Protein AF-A0A7I8DAK8-F1 (afdb_monomer)

Organism: NCBI:txid2743772

Radius of gyration: 16.03 Å; Cα contacts (8 Å, |Δi|>4): 123; chains: 1; bounding box: 44×37×34 Å

Mean predicted aligned error: 4.46 Å

InterPro domains:
  IPR011664 Abortive infection system protein AbiD/AbiF-like [PF07751] (1-140)

Secondary structure (DSSP, 8-state):
-HHHHHHHHHHHHHHHHHHHHHHHHHHHHHHHHHH-TTGGG-GGGBS-HHHHHHHHHHHHHHHHH---HHHHHHHHHHTT---HHHHHHHS-HHHHHHHHHTB-HHHHHHHHHHHHSS-HHHHHHHHHHHHHHHHHHHHTT-

Sequence (142 aa):
MYEFDHRFRYLIMEMTEQVEIAFRTHIAYHIAHSYGALGHLESVHFENPVYHEAFLVELNKEVRRSHEIFIKHHFEKYEGKIPIWVAVEVLSFGALSKLFSNLKNEDKNDIAKNNYRVPAIYLESWLKCLSYVRNICAHLKN

Structure (mmCIF, N/CA/C/O backbone):
data_AF-A0A7I8DAK8-F1
#
_entry.id   AF-A0A7I8DAK8-F1
#
loop_
_atom_site.group_PDB
_atom_site.id
_atom_site.type_symbol
_atom_site.label_atom_id
_atom_site.label_alt_id
_atom_site.label_comp_id
_atom_site.label_asym_id
_atom_site.label_entity_id
_atom_site.label_seq_id
_atom_site.pdbx_PDB_ins_code
_atom_site.Cartn_x
_atom_site.Cartn_y
_atom_site.Cartn_z
_atom_site.occupancy
_atom_site.B_iso_or_equiv
_atom_site.auth_seq_id
_atom_site.auth_comp_id
_atom_site.auth_asym_id
_atom_site.auth_atom_id
_atom_site.pdbx_PDB_model_num
ATOM 1 N N . MET A 1 1 ? 25.799 21.601 -12.131 1.00 63.50 1 MET A N 1
ATOM 2 C CA . MET A 1 1 ? 25.532 20.248 -11.590 1.00 63.50 1 MET A CA 1
ATOM 3 C C . MET A 1 1 ? 24.377 20.262 -10.586 1.00 63.50 1 MET A C 1
ATOM 5 O O . MET A 1 1 ? 23.442 19.503 -10.779 1.00 63.50 1 MET A O 1
ATOM 9 N N . TYR A 1 2 ? 24.373 21.183 -9.611 1.00 72.75 2 TYR A N 1
ATOM 10 C CA . TYR A 1 2 ? 23.294 21.356 -8.617 1.00 72.75 2 TYR A CA 1
ATOM 11 C C . TYR A 1 2 ? 21.894 21.621 -9.218 1.00 72.75 2 TYR A C 1
ATOM 13 O O . TYR A 1 2 ? 20.933 20.950 -8.865 1.00 72.75 2 TYR A O 1
ATOM 21 N N . GLU A 1 3 ? 21.787 22.527 -10.195 1.00 74.12 3 GLU A N 1
ATOM 22 C CA . GLU A 1 3 ? 20.506 22.864 -10.850 1.00 74.12 3 GLU A CA 1
ATOM 23 C C . GLU A 1 3 ? 19.879 21.678 -11.607 1.00 74.12 3 GLU A C 1
ATOM 25 O O . GLU A 1 3 ? 18.666 21.479 -11.610 1.00 74.12 3 GLU A O 1
ATOM 30 N N . PHE A 1 4 ? 20.722 20.856 -12.238 1.00 79.31 4 PHE A N 1
ATOM 31 C CA . PHE A 1 4 ? 20.284 19.648 -12.936 1.00 79.31 4 PHE A CA 1
ATOM 32 C C . PHE A 1 4 ? 19.726 18.619 -11.951 1.00 79.31 4 PHE A C 1
ATOM 34 O O . PHE A 1 4 ? 18.646 18.083 -12.178 1.00 79.31 4 PHE A O 1
ATOM 41 N N . ASP A 1 5 ? 20.432 18.392 -10.841 1.00 81.75 5 ASP A N 1
ATOM 42 C CA . ASP A 1 5 ? 20.002 17.472 -9.790 1.00 81.75 5 ASP A CA 1
ATOM 43 C C . ASP A 1 5 ? 18.679 17.917 -9.141 1.00 81.75 5 ASP A C 1
ATOM 45 O O . ASP A 1 5 ? 17.773 17.106 -8.949 1.00 81.75 5 ASP A O 1
ATOM 49 N N . HIS A 1 6 ? 18.509 19.218 -8.888 1.00 82.06 6 HIS A N 1
ATOM 50 C CA . HIS A 1 6 ? 17.259 19.763 -8.359 1.00 82.06 6 HIS A CA 1
ATOM 51 C C . HIS A 1 6 ? 16.080 19.561 -9.326 1.00 82.06 6 HIS A C 1
ATOM 53 O O . HIS A 1 6 ? 15.020 19.070 -8.928 1.00 82.06 6 HIS A O 1
ATOM 59 N N . ARG A 1 7 ? 16.265 19.877 -10.617 1.00 83.62 7 ARG A N 1
ATOM 60 C CA . ARG A 1 7 ? 15.237 19.660 -11.650 1.00 83.62 7 ARG A CA 1
ATOM 61 C C . ARG A 1 7 ? 14.906 18.180 -11.830 1.00 83.62 7 ARG A C 1
ATOM 63 O O . ARG A 1 7 ? 13.736 17.835 -11.963 1.00 83.62 7 ARG A O 1
ATOM 70 N N . PHE A 1 8 ? 15.911 17.309 -11.801 1.00 83.19 8 PHE A N 1
ATOM 71 C CA . PHE A 1 8 ? 15.713 15.867 -11.900 1.00 83.19 8 PHE A CA 1
ATOM 72 C C . PHE A 1 8 ? 14.901 15.329 -10.716 1.00 83.19 8 PHE A C 1
ATOM 74 O O . PHE A 1 8 ? 13.918 14.620 -10.918 1.00 83.19 8 PHE A O 1
ATOM 81 N N . ARG A 1 9 ? 15.233 15.736 -9.483 1.00 83.81 9 ARG A N 1
ATOM 82 C CA . ARG A 1 9 ? 14.462 15.368 -8.285 1.00 83.81 9 ARG A CA 1
ATOM 83 C C . ARG A 1 9 ? 13.018 15.848 -8.347 1.00 83.81 9 ARG A C 1
ATOM 85 O O . ARG A 1 9 ? 12.127 15.098 -7.963 1.00 83.81 9 ARG A O 1
ATOM 92 N N . TYR A 1 10 ? 12.781 17.067 -8.829 1.00 86.25 10 TYR A N 1
ATOM 93 C CA . TYR A 1 10 ? 11.425 17.589 -8.990 1.00 86.25 10 TYR A CA 1
ATOM 94 C C . TYR A 1 10 ? 10.595 16.722 -9.949 1.00 86.25 10 TYR A C 1
ATOM 96 O O . TYR A 1 10 ? 9.514 16.278 -9.574 1.00 86.25 10 TYR A O 1
ATOM 104 N N . LEU A 1 11 ? 11.147 16.391 -11.122 1.00 86.69 11 LEU A N 1
ATOM 105 C CA . LEU A 1 11 ? 10.486 15.525 -12.105 1.00 86.69 11 LEU A CA 1
ATOM 106 C C . LEU A 1 11 ? 10.185 14.130 -11.545 1.00 86.69 11 LEU A C 1
ATOM 108 O O . LEU A 1 11 ? 9.108 13.586 -11.773 1.00 86.69 11 LEU A O 1
ATOM 112 N N . ILE A 1 12 ? 11.121 13.545 -10.794 1.00 86.62 12 ILE A N 1
ATOM 113 C CA . ILE A 1 12 ? 10.911 12.244 -10.153 1.00 86.62 12 ILE A CA 1
ATOM 114 C C . ILE A 1 12 ? 9.784 12.319 -9.120 1.00 86.62 12 ILE A C 1
ATOM 116 O O . ILE A 1 12 ? 8.918 11.449 -9.116 1.00 86.62 12 ILE A O 1
ATOM 120 N N . MET A 1 13 ? 9.761 13.355 -8.275 1.00 86.38 13 MET A N 1
ATOM 121 C CA . MET A 1 13 ? 8.695 13.540 -7.287 1.00 86.38 13 MET A CA 1
ATOM 122 C C . MET A 1 13 ? 7.325 13.668 -7.965 1.00 86.38 13 MET A C 1
ATOM 124 O O . MET A 1 13 ? 6.411 12.934 -7.594 1.00 86.38 13 MET A O 1
ATOM 128 N N . GLU A 1 14 ? 7.218 14.509 -8.995 1.00 87.25 14 GLU A N 1
ATOM 129 C CA . GLU A 1 14 ? 5.984 14.727 -9.762 1.00 87.25 14 GLU A CA 1
ATOM 130 C C . GLU A 1 14 ? 5.488 13.435 -10.433 1.00 87.25 14 GLU A C 1
ATOM 132 O O . GLU A 1 14 ? 4.326 13.050 -10.297 1.00 87.25 14 GLU A O 1
ATOM 137 N N . MET A 1 15 ? 6.381 12.693 -11.093 1.00 87.31 15 MET A N 1
ATOM 138 C CA . MET A 1 15 ? 6.027 11.412 -11.710 1.00 87.31 15 MET A CA 1
ATOM 139 C C . MET A 1 15 ? 5.595 10.376 -10.666 1.00 87.31 15 MET A C 1
ATOM 141 O O . MET A 1 15 ? 4.631 9.641 -10.881 1.00 87.31 15 MET A O 1
ATOM 145 N N . THR A 1 16 ? 6.277 10.309 -9.516 1.00 88.00 16 THR A N 1
ATOM 146 C CA . THR A 1 16 ? 5.908 9.359 -8.452 1.00 88.00 16 THR A CA 1
ATOM 147 C C . THR A 1 16 ? 4.574 9.688 -7.789 1.00 88.00 16 THR A C 1
ATOM 149 O O . THR A 1 16 ? 3.926 8.776 -7.281 1.00 88.00 16 THR A O 1
ATOM 152 N N . GLU A 1 17 ? 4.142 10.948 -7.805 1.00 90.19 17 GLU A N 1
ATOM 153 C CA . GLU A 1 17 ? 2.856 11.378 -7.252 1.00 90.19 17 GLU A CA 1
ATOM 154 C C . GLU A 1 17 ? 1.679 10.840 -8.073 1.00 90.19 17 GLU A C 1
ATOM 156 O O . GLU A 1 17 ? 0.752 10.252 -7.518 1.00 90.19 17 GLU A O 1
ATOM 161 N N . GLN A 1 18 ? 1.749 10.933 -9.405 1.00 90.69 18 GLN A N 1
ATOM 162 C CA . GLN A 1 18 ? 0.718 10.360 -10.282 1.00 90.69 18 GLN A CA 1
ATOM 163 C C . GLN A 1 18 ? 0.598 8.847 -10.093 1.00 90.69 18 GLN A C 1
ATOM 165 O O . GLN A 1 18 ? -0.498 8.285 -10.028 1.00 90.69 18 GLN A O 1
ATOM 170 N N . VAL A 1 19 ? 1.751 8.188 -9.969 1.00 91.44 19 VAL A N 1
ATOM 171 C CA . VAL A 1 19 ? 1.825 6.754 -9.717 1.00 91.44 19 VAL A CA 1
ATOM 172 C C . VAL A 1 19 ? 1.196 6.409 -8.360 1.00 91.44 19 VAL A C 1
ATOM 174 O O . VAL A 1 19 ? 0.377 5.495 -8.281 1.00 91.44 19 VAL A O 1
ATOM 177 N N . GLU A 1 20 ? 1.516 7.159 -7.304 1.00 93.94 20 GLU A N 1
ATOM 178 C CA . GLU A 1 20 ? 0.931 7.005 -5.967 1.00 93.94 20 GLU A CA 1
ATOM 179 C C . GLU A 1 20 ? -0.596 7.103 -5.973 1.00 93.94 20 GLU A C 1
ATOM 181 O O .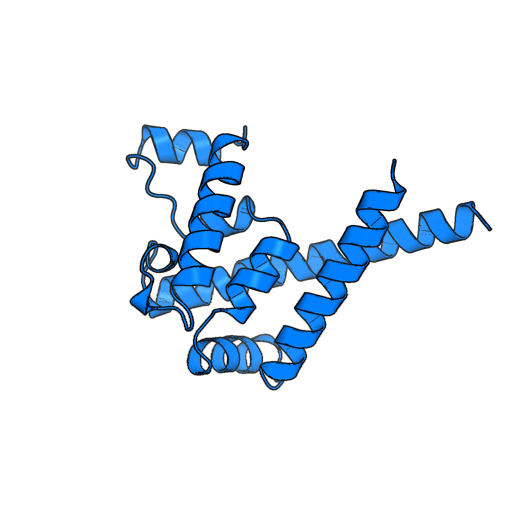 GLU A 1 20 ? -1.253 6.212 -5.435 1.00 93.94 20 GLU A O 1
ATOM 186 N N . ILE A 1 21 ? -1.161 8.130 -6.614 1.00 95.19 21 ILE A N 1
ATOM 187 C CA . ILE A 1 21 ? -2.617 8.330 -6.699 1.00 95.19 21 ILE A CA 1
ATOM 188 C C . ILE A 1 21 ? -3.300 7.121 -7.353 1.00 95.19 21 ILE A C 1
ATOM 190 O O . ILE A 1 21 ? -4.298 6.601 -6.837 1.00 95.19 21 ILE A O 1
ATOM 194 N N . ALA A 1 22 ? -2.741 6.625 -8.461 1.00 95.62 22 ALA A N 1
ATOM 195 C CA . ALA A 1 22 ? -3.271 5.446 -9.139 1.00 95.62 22 ALA A CA 1
ATOM 196 C C . ALA A 1 22 ? -3.224 4.207 -8.230 1.00 95.62 22 ALA A C 1
ATOM 198 O O . ALA A 1 22 ? -4.215 3.489 -8.096 1.00 95.62 22 ALA A O 1
ATOM 199 N N . PHE A 1 23 ? -2.099 3.969 -7.551 1.00 95.38 23 PHE A N 1
ATOM 200 C CA . PHE A 1 23 ? -1.957 2.815 -6.664 1.00 95.38 23 PHE A CA 1
ATOM 201 C C . PHE A 1 23 ? -2.866 2.870 -5.439 1.00 95.38 23 PHE A C 1
ATOM 203 O O . PHE A 1 23 ? -3.442 1.839 -5.088 1.00 95.38 23 PHE A O 1
ATOM 210 N N . ARG A 1 24 ? -3.036 4.044 -4.815 1.00 97.50 24 ARG A N 1
ATOM 211 C CA . ARG A 1 24 ? -4.003 4.233 -3.722 1.00 97.50 24 ARG A CA 1
ATOM 212 C C . ARG A 1 24 ? -5.390 3.799 -4.170 1.00 97.50 24 ARG A C 1
ATOM 214 O O . ARG A 1 24 ? -6.018 2.979 -3.505 1.00 97.50 24 ARG A O 1
ATOM 221 N N . THR A 1 25 ? -5.805 4.279 -5.342 1.00 97.94 25 THR A N 1
ATOM 222 C CA . THR A 1 25 ? -7.105 3.961 -5.935 1.00 97.94 25 THR A CA 1
ATOM 223 C C . THR A 1 25 ? -7.262 2.461 -6.167 1.00 97.94 25 THR A C 1
ATOM 225 O O . THR A 1 25 ? -8.219 1.867 -5.679 1.00 97.94 25 THR A O 1
ATOM 228 N N . HIS A 1 26 ? -6.318 1.819 -6.860 1.00 98.06 26 HIS A N 1
ATOM 229 C CA . HIS A 1 26 ? -6.442 0.400 -7.208 1.00 98.06 26 HIS A CA 1
ATOM 230 C C . HIS A 1 26 ? -6.402 -0.522 -5.981 1.00 98.06 26 HIS A C 1
ATOM 232 O O . HIS A 1 26 ? -7.189 -1.464 -5.902 1.00 98.06 26 HIS A O 1
ATOM 238 N N . ILE A 1 27 ? -5.527 -0.245 -5.007 1.00 97.94 27 ILE A N 1
ATOM 239 C CA . ILE A 1 27 ? -5.430 -1.039 -3.772 1.00 97.94 27 ILE A CA 1
ATOM 240 C C . ILE A 1 27 ? -6.690 -0.858 -2.924 1.00 97.94 27 ILE A C 1
ATOM 242 O O . ILE A 1 27 ? -7.272 -1.847 -2.476 1.00 97.94 27 ILE A O 1
ATOM 246 N N . ALA A 1 28 ? -7.142 0.384 -2.726 1.00 98.38 28 ALA A N 1
ATOM 247 C CA . ALA A 1 28 ? -8.348 0.648 -1.950 1.00 98.38 28 ALA A CA 1
ATOM 248 C C . ALA A 1 28 ? -9.589 0.044 -2.604 1.00 98.38 28 ALA A C 1
ATOM 250 O O . ALA A 1 28 ? -10.405 -0.557 -1.909 1.00 98.38 28 ALA A O 1
ATOM 251 N N . TYR A 1 29 ? -9.706 0.155 -3.930 1.00 98.44 29 TYR A N 1
ATOM 252 C CA . TYR A 1 29 ? -10.786 -0.462 -4.688 1.00 98.44 29 TYR A CA 1
ATOM 253 C C . TYR A 1 29 ? -10.797 -1.979 -4.489 1.00 98.44 29 TYR A C 1
ATOM 255 O O . TYR A 1 29 ? -11.829 -2.526 -4.105 1.00 98.44 29 TYR A O 1
ATOM 263 N N . HIS A 1 30 ? -9.654 -2.648 -4.680 1.00 98.62 30 HIS A N 1
ATOM 264 C CA . HIS A 1 30 ? -9.554 -4.104 -4.545 1.00 98.62 30 HIS A CA 1
ATOM 265 C C . HIS A 1 30 ? -9.931 -4.585 -3.144 1.00 98.62 30 HIS A C 1
ATOM 267 O O . HIS A 1 30 ? -10.779 -5.464 -3.004 1.00 98.62 30 HIS A O 1
ATOM 273 N N . ILE A 1 31 ? -9.354 -3.977 -2.103 1.00 98.44 31 ILE A N 1
ATOM 274 C CA . ILE A 1 31 ? -9.645 -4.345 -0.711 1.00 98.44 31 ILE A CA 1
ATOM 275 C C . ILE A 1 31 ? -11.116 -4.080 -0.378 1.00 98.44 31 ILE A C 1
ATOM 277 O O . ILE A 1 31 ? -11.767 -4.941 0.205 1.00 98.44 31 ILE A O 1
ATOM 281 N N . ALA A 1 32 ? -11.660 -2.919 -0.761 1.00 98.31 32 ALA A N 1
ATOM 282 C CA . ALA A 1 32 ? -13.044 -2.569 -0.450 1.00 98.31 32 ALA A CA 1
ATOM 283 C C . ALA A 1 32 ? -14.049 -3.540 -1.085 1.00 98.31 32 ALA A C 1
ATOM 285 O O . ALA A 1 32 ? -15.048 -3.873 -0.452 1.00 98.31 32 ALA A O 1
ATOM 286 N N . HIS A 1 33 ? -13.787 -3.999 -2.312 1.00 98.19 33 HIS A N 1
ATOM 287 C CA . HIS A 1 33 ? -14.682 -4.914 -3.025 1.00 98.19 33 HIS A CA 1
ATOM 288 C C . HIS A 1 33 ? -14.507 -6.372 -2.596 1.00 98.19 33 HIS A C 1
ATOM 290 O O . HIS A 1 33 ? -15.492 -7.104 -2.560 1.00 98.19 33 HIS A O 1
ATOM 296 N N . SER A 1 34 ? -13.288 -6.788 -2.249 1.00 98.19 34 SER A N 1
ATOM 297 C CA . SER A 1 34 ? -13.004 -8.177 -1.864 1.00 98.19 34 SER A CA 1
ATOM 298 C C . SER A 1 34 ? -13.323 -8.449 -0.395 1.00 98.19 34 SER A C 1
ATOM 300 O O . SER A 1 34 ? -13.827 -9.515 -0.053 1.00 98.19 34 SER A O 1
ATOM 302 N N . TYR A 1 35 ? -13.047 -7.474 0.475 1.00 98.31 35 TYR A N 1
ATOM 303 C CA . TYR A 1 35 ? -13.030 -7.643 1.932 1.00 98.31 35 TYR A CA 1
ATOM 304 C C . TYR A 1 35 ? -13.896 -6.616 2.677 1.00 98.31 35 TYR A C 1
ATOM 306 O O . TYR A 1 35 ? -13.943 -6.603 3.904 1.00 98.31 35 TYR A O 1
ATOM 314 N N . GLY A 1 36 ? -14.591 -5.735 1.954 1.00 98.06 36 GLY A N 1
ATOM 315 C CA . GLY A 1 36 ? -15.389 -4.665 2.539 1.00 98.06 36 GLY A CA 1
ATOM 316 C C . GLY A 1 36 ? -14.561 -3.453 2.978 1.00 98.06 36 GLY A C 1
ATOM 317 O O . GLY A 1 36 ? -13.329 -3.446 2.984 1.00 98.06 36 GLY A O 1
ATOM 318 N N . ALA A 1 37 ? -15.258 -2.388 3.377 1.00 96.50 37 ALA A N 1
ATOM 319 C CA . ALA A 1 37 ? -14.654 -1.088 3.683 1.00 96.50 37 ALA A CA 1
ATOM 320 C C . ALA A 1 37 ? -13.554 -1.145 4.761 1.00 96.50 37 ALA A C 1
ATOM 322 O O . ALA A 1 37 ? -12.572 -0.404 4.691 1.00 96.50 37 ALA A O 1
ATOM 323 N N . LEU A 1 38 ? -13.712 -2.033 5.746 1.00 96.62 38 LEU A N 1
ATOM 324 C CA . LEU A 1 38 ? -12.794 -2.211 6.872 1.00 96.62 38 LEU A CA 1
ATOM 325 C C . LEU A 1 38 ? -11.920 -3.466 6.746 1.00 96.62 38 LEU A C 1
ATOM 327 O O . LEU A 1 38 ? -11.161 -3.749 7.664 1.00 96.62 38 LEU A O 1
ATOM 331 N N . GLY A 1 39 ? -11.956 -4.176 5.614 1.00 97.44 39 GLY A N 1
ATOM 332 C CA . GLY A 1 39 ? -11.264 -5.460 5.458 1.00 97.44 39 GLY A CA 1
ATOM 333 C C . GLY A 1 39 ? -9.745 -5.392 5.647 1.00 97.44 39 GLY A C 1
ATOM 334 O O . GLY A 1 39 ? -9.120 -6.376 6.034 1.00 97.44 39 GLY A O 1
ATOM 335 N N . HIS A 1 40 ? -9.141 -4.211 5.465 1.00 97.56 40 HIS A N 1
ATOM 336 C CA . HIS A 1 40 ? -7.727 -3.969 5.770 1.00 97.56 40 HIS A CA 1
ATOM 337 C C . HIS A 1 40 ? -7.377 -4.059 7.263 1.00 97.56 40 HIS A C 1
ATOM 339 O O . HIS A 1 40 ? -6.196 -4.106 7.595 1.00 97.56 40 HIS A O 1
ATOM 345 N N . LEU A 1 41 ? -8.361 -4.070 8.164 1.00 96.88 41 LEU A N 1
ATOM 346 C CA . LEU A 1 41 ? -8.156 -4.232 9.605 1.00 96.88 41 LEU A CA 1
ATOM 347 C C . LEU A 1 41 ? -8.052 -5.705 10.024 1.00 96.88 41 LEU A C 1
ATOM 349 O O . LEU A 1 41 ? -7.656 -5.991 11.151 1.00 96.88 41 LEU A O 1
ATOM 353 N N . GLU A 1 42 ? -8.372 -6.639 9.130 1.00 97.81 42 GLU A N 1
ATOM 354 C CA . GLU A 1 42 ? -8.455 -8.066 9.433 1.00 97.81 42 GLU A CA 1
ATOM 355 C C . GLU A 1 42 ? -7.247 -8.816 8.860 1.00 97.81 42 GLU A C 1
ATOM 357 O O . GLU A 1 42 ? -7.063 -8.905 7.645 1.00 97.81 42 GLU A O 1
ATOM 362 N N . SER A 1 43 ? -6.420 -9.392 9.736 1.00 98.12 43 SER A N 1
ATOM 363 C CA . SER A 1 43 ? -5.155 -10.036 9.346 1.00 98.12 43 SER A CA 1
ATOM 364 C C . SER A 1 43 ? -5.332 -11.255 8.435 1.00 98.12 43 SER A C 1
ATOM 366 O O . SER A 1 43 ? -4.434 -11.575 7.662 1.00 98.12 43 SER A O 1
ATOM 368 N N . VAL A 1 44 ? -6.502 -11.903 8.469 1.00 98.25 44 VAL A N 1
ATOM 369 C CA . VAL A 1 44 ? -6.852 -13.069 7.636 1.00 98.25 44 VAL A CA 1
ATOM 370 C C . VAL A 1 44 ? -6.855 -12.767 6.129 1.00 98.25 44 VAL A C 1
ATOM 372 O O . VAL A 1 44 ? -6.757 -13.682 5.304 1.00 98.25 44 VAL A O 1
ATOM 375 N N . HIS A 1 45 ? -6.949 -11.491 5.746 1.00 98.31 45 HIS A N 1
ATOM 376 C CA . HIS A 1 45 ? -6.911 -11.043 4.353 1.00 98.31 45 HIS A CA 1
ATOM 377 C C . HIS A 1 45 ? -5.488 -10.825 3.816 1.00 98.31 45 HIS A C 1
ATOM 379 O O . HIS A 1 45 ? -5.320 -10.541 2.634 1.00 98.31 45 HIS A O 1
ATOM 385 N N . PHE A 1 46 ? -4.458 -10.994 4.647 1.00 98.62 46 PHE A N 1
ATOM 386 C CA . PHE A 1 46 ? -3.066 -10.723 4.292 1.00 98.62 46 PHE A CA 1
ATOM 387 C C . PHE A 1 46 ? -2.198 -11.974 4.409 1.00 98.62 46 PHE A C 1
ATOM 389 O O . PHE A 1 46 ? -2.531 -12.918 5.120 1.00 98.62 46 PHE A O 1
ATOM 396 N N . GLU A 1 47 ? -1.072 -11.973 3.697 1.00 98.38 47 GLU A N 1
ATOM 397 C CA . GLU A 1 47 ? -0.149 -13.110 3.648 1.00 98.38 47 GLU A CA 1
ATOM 398 C C . GLU A 1 47 ? 0.546 -13.330 4.999 1.00 98.38 47 GLU A C 1
ATOM 400 O O . GLU A 1 47 ? 0.634 -14.453 5.490 1.00 98.38 47 GLU A O 1
ATOM 405 N N . ASN A 1 48 ? 1.036 -12.251 5.621 1.00 98.50 48 ASN A N 1
ATOM 406 C CA . ASN A 1 48 ? 1.761 -12.321 6.883 1.00 98.50 48 ASN A CA 1
ATOM 407 C C . ASN A 1 48 ? 1.100 -11.442 7.967 1.00 98.50 48 ASN A C 1
ATOM 409 O O . ASN A 1 48 ? 1.060 -10.212 7.814 1.00 98.50 48 ASN A O 1
ATOM 413 N N . PRO A 1 49 ? 0.639 -12.030 9.092 1.00 98.25 49 PRO A N 1
ATOM 414 C CA . PRO A 1 49 ? -0.022 -11.285 10.164 1.00 98.25 49 PRO A CA 1
ATOM 415 C C . PRO A 1 49 ? 0.917 -10.320 10.903 1.00 98.25 49 PRO A C 1
ATOM 417 O O . PRO A 1 49 ? 0.468 -9.271 11.349 1.00 98.25 49 PRO A O 1
ATOM 420 N N . VAL A 1 50 ? 2.222 -10.606 10.982 1.00 98.38 50 VAL A N 1
ATOM 421 C CA . VAL A 1 50 ? 3.209 -9.714 11.623 1.00 98.38 50 VAL A CA 1
ATOM 422 C C . VAL A 1 50 ? 3.401 -8.441 10.798 1.00 98.38 50 VAL A C 1
ATOM 424 O O . VAL A 1 50 ? 3.477 -7.336 11.334 1.00 98.38 50 VAL A O 1
ATOM 427 N N . TYR A 1 51 ? 3.451 -8.568 9.471 1.00 98.31 51 TYR A N 1
ATOM 428 C CA . TYR A 1 51 ? 3.528 -7.404 8.583 1.00 98.31 51 TYR A CA 1
ATOM 429 C C . TYR A 1 51 ? 2.219 -6.617 8.544 1.00 98.31 51 TYR A C 1
ATOM 431 O O . TYR A 1 51 ? 2.248 -5.395 8.398 1.00 98.31 51 TYR A O 1
ATOM 439 N N . HIS A 1 52 ? 1.084 -7.296 8.713 1.00 98.62 52 HIS A N 1
ATOM 440 C CA . HIS A 1 52 ? -0.216 -6.648 8.856 1.00 98.62 52 HIS A CA 1
ATOM 441 C C . HIS A 1 52 ? -0.309 -5.839 10.156 1.00 98.62 52 HIS A C 1
ATOM 443 O O . HIS A 1 52 ? -0.684 -4.670 10.115 1.00 98.62 52 HIS A O 1
ATOM 449 N N . GLU A 1 53 ? 0.133 -6.397 11.283 1.00 98.38 53 GLU A N 1
ATOM 450 C CA . GLU A 1 53 ? 0.208 -5.671 12.554 1.00 98.38 53 GLU A CA 1
ATOM 451 C C . GLU A 1 53 ? 1.108 -4.431 12.439 1.00 98.38 53 GLU A C 1
ATOM 453 O O . GLU A 1 53 ? 0.710 -3.330 12.825 1.00 98.38 53 GLU A O 1
ATOM 458 N N . ALA A 1 54 ? 2.288 -4.568 11.822 1.00 98.19 54 ALA A N 1
ATOM 459 C CA . ALA A 1 54 ? 3.181 -3.437 11.570 1.00 98.19 54 ALA A CA 1
ATOM 460 C C . ALA A 1 54 ? 2.529 -2.356 10.684 1.00 98.19 54 ALA A C 1
ATOM 462 O O . ALA A 1 54 ? 2.716 -1.161 10.924 1.00 98.19 54 ALA A O 1
ATOM 463 N N . PHE A 1 55 ? 1.743 -2.762 9.681 1.00 97.94 55 PHE A N 1
ATOM 464 C CA . PHE A 1 55 ? 0.941 -1.849 8.868 1.00 97.94 55 PHE A CA 1
ATOM 465 C C . PHE A 1 55 ? -0.100 -1.102 9.712 1.00 97.94 55 PHE A C 1
ATOM 467 O O . PHE A 1 55 ? -0.200 0.118 9.591 1.00 97.94 55 PHE A O 1
ATOM 474 N N . LEU A 1 56 ? -0.826 -1.788 10.599 1.00 97.38 56 LEU A N 1
ATOM 475 C CA . LEU A 1 56 ? -1.817 -1.149 11.469 1.00 97.38 56 LEU A CA 1
ATOM 476 C C . LEU A 1 56 ? -1.181 -0.158 12.447 1.00 97.38 56 LEU A C 1
ATOM 478 O O . LEU A 1 56 ? -1.755 0.903 12.698 1.00 97.38 56 LEU A O 1
ATOM 482 N N . VAL A 1 57 ? -0.004 -0.469 12.992 1.00 96.75 57 VAL A N 1
ATOM 483 C CA . VAL A 1 57 ? 0.741 0.458 13.859 1.00 96.75 57 VAL A CA 1
ATOM 484 C C . VAL A 1 57 ? 1.102 1.737 13.100 1.00 96.75 57 VAL A C 1
ATOM 486 O O . VAL A 1 57 ? 0.844 2.836 13.596 1.00 96.75 57 VAL A O 1
ATOM 489 N N . GLU A 1 58 ? 1.647 1.607 11.888 1.00 95.94 58 GLU A N 1
ATOM 490 C CA . GLU A 1 58 ? 2.011 2.759 11.058 1.00 95.94 58 GLU A CA 1
ATOM 491 C C . GLU A 1 58 ? 0.771 3.561 10.630 1.00 95.94 58 GLU A C 1
ATOM 493 O O . GLU A 1 58 ? 0.757 4.783 10.765 1.00 95.94 58 GLU A O 1
ATOM 498 N N . LEU A 1 59 ? -0.307 2.894 10.203 1.00 95.12 59 LEU A N 1
ATOM 499 C CA . LEU A 1 59 ? -1.563 3.553 9.838 1.00 95.12 59 LEU A CA 1
ATOM 500 C C . LEU A 1 59 ? -2.124 4.366 11.009 1.00 95.12 59 LEU A C 1
ATOM 502 O O . LEU A 1 59 ? -2.426 5.545 10.852 1.00 95.12 59 LEU A O 1
ATOM 506 N N . ASN A 1 60 ? -2.222 3.770 12.200 1.00 92.94 60 ASN A N 1
ATOM 507 C CA . ASN A 1 60 ? -2.733 4.459 13.386 1.00 92.94 60 ASN A CA 1
ATOM 508 C C . ASN A 1 60 ? -1.890 5.683 13.757 1.00 92.94 60 ASN A C 1
ATOM 510 O O . ASN A 1 60 ? -2.427 6.704 14.193 1.00 92.94 60 ASN A O 1
ATOM 514 N N . LYS A 1 61 ? -0.569 5.594 13.589 1.00 93.19 61 LYS A N 1
ATOM 515 C CA . LYS A 1 61 ? 0.340 6.716 13.811 1.00 93.19 61 LYS A CA 1
ATOM 516 C C . LYS A 1 61 ? 0.078 7.848 12.817 1.00 93.19 61 LYS A C 1
ATOM 518 O O . LYS A 1 61 ? -0.072 8.990 13.250 1.00 93.19 61 LYS A O 1
ATOM 523 N N . GLU A 1 62 ? -0.010 7.555 11.524 1.00 92.12 62 GLU A N 1
ATOM 524 C CA . GLU A 1 62 ? -0.228 8.579 10.493 1.00 92.12 62 GLU A CA 1
ATOM 525 C C . GLU A 1 62 ? -1.625 9.205 10.589 1.00 92.12 62 GLU A C 1
ATOM 527 O O . GLU A 1 62 ? -1.769 10.424 10.530 1.00 92.12 62 GLU A O 1
ATOM 532 N N . VAL A 1 63 ? -2.643 8.402 10.893 1.00 90.38 63 VAL A N 1
ATOM 533 C CA . VAL A 1 63 ? -4.000 8.875 11.192 1.00 90.38 63 VAL A CA 1
ATOM 534 C C . VAL A 1 63 ? -4.009 9.868 12.360 1.00 90.38 63 VAL A C 1
ATOM 536 O O . VAL A 1 63 ? -4.626 10.925 12.259 1.00 90.38 63 VAL A O 1
ATOM 539 N N . ARG A 1 64 ? -3.313 9.564 13.465 1.00 87.19 64 ARG A N 1
ATOM 540 C CA . ARG A 1 64 ? -3.244 10.454 14.642 1.00 87.19 64 ARG A CA 1
ATOM 541 C C . ARG A 1 64 ? -2.465 11.741 14.377 1.00 87.19 64 ARG A C 1
ATOM 543 O O . ARG A 1 64 ? -2.736 12.752 15.018 1.00 87.19 64 ARG A O 1
ATOM 550 N N . ARG A 1 65 ? -1.474 11.695 13.484 1.00 88.12 65 ARG A N 1
ATOM 551 C CA . ARG A 1 65 ? -0.681 12.867 13.080 1.0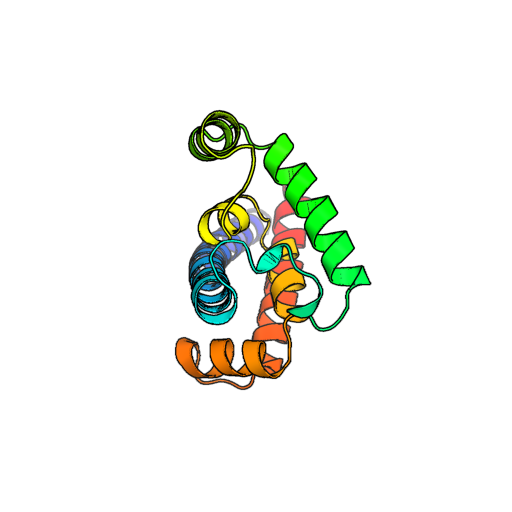0 88.12 65 ARG A CA 1
ATOM 552 C C . ARG A 1 65 ? -1.400 13.730 12.049 1.00 88.12 65 ARG A C 1
ATOM 554 O O . ARG A 1 65 ? -1.085 14.912 11.942 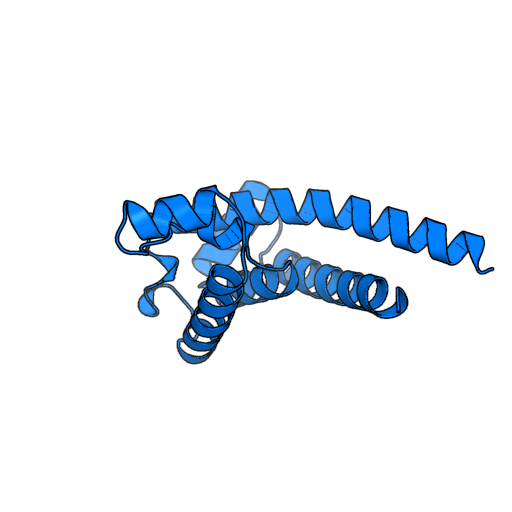1.00 88.12 65 ARG A O 1
ATOM 561 N N . SER A 1 66 ? -2.334 13.155 11.297 1.00 84.50 66 SER A N 1
ATOM 562 C CA . SER A 1 66 ? -3.074 13.870 10.269 1.00 84.50 66 SER A CA 1
ATOM 563 C C . SER A 1 66 ? -3.955 14.965 10.875 1.00 84.50 66 SER A C 1
ATOM 565 O O . SER A 1 66 ? -4.745 14.740 11.793 1.00 84.50 66 SER A O 1
ATOM 567 N N . HIS A 1 67 ? -3.830 16.175 10.334 1.00 80.38 67 HIS A N 1
ATOM 568 C CA . HIS A 1 67 ? -4.696 17.307 10.669 1.00 80.38 67 HIS A CA 1
ATOM 569 C C . HIS A 1 67 ? -5.845 17.487 9.672 1.00 80.38 67 HIS A C 1
ATOM 571 O O . HIS A 1 67 ? -6.615 18.443 9.796 1.00 80.38 67 HIS A O 1
ATOM 577 N N . GLU A 1 68 ? -5.974 16.560 8.724 1.00 83.00 68 GLU A N 1
ATOM 578 C CA . GLU A 1 68 ? -6.969 16.600 7.665 1.00 83.00 68 GLU A CA 1
ATOM 579 C C . GLU A 1 68 ? -8.400 16.537 8.211 1.00 83.00 68 GLU A C 1
ATOM 581 O O . GLU A 1 68 ? -8.745 15.725 9.077 1.00 83.00 68 GLU A O 1
ATOM 586 N N . ILE A 1 69 ? -9.267 17.392 7.663 1.00 80.44 69 ILE A N 1
ATOM 587 C CA . ILE A 1 69 ? -10.661 17.545 8.108 1.00 80.44 69 ILE A CA 1
ATOM 588 C C . ILE A 1 69 ? -11.432 16.227 7.952 1.00 80.44 69 ILE A C 1
ATOM 590 O O . ILE A 1 69 ? -12.221 15.862 8.823 1.00 80.44 69 ILE A O 1
ATOM 594 N N . PHE A 1 70 ? -11.175 15.478 6.875 1.00 77.69 70 PHE A N 1
ATOM 595 C CA . PHE A 1 70 ? -11.864 14.216 6.605 1.00 77.69 70 PHE A CA 1
ATOM 596 C C . PHE A 1 70 ? -11.508 13.105 7.607 1.00 77.69 70 PHE A C 1
ATOM 598 O O . PHE A 1 70 ? -12.359 12.258 7.891 1.00 77.69 70 PHE A O 1
ATOM 605 N N . ILE A 1 71 ? -10.295 13.127 8.179 1.00 81.38 71 ILE A N 1
ATOM 606 C CA . ILE A 1 71 ? -9.877 12.201 9.242 1.00 81.38 71 ILE A CA 1
ATOM 607 C C . ILE A 1 71 ? -10.590 12.546 10.546 1.00 81.38 71 ILE A C 1
ATOM 609 O O . ILE A 1 71 ? -11.197 11.667 11.158 1.00 81.38 71 ILE A O 1
ATOM 613 N N . LYS A 1 72 ? -10.596 13.828 10.938 1.00 77.00 72 LYS A N 1
ATOM 614 C CA . LYS A 1 72 ? -11.327 14.294 12.130 1.00 77.00 72 LYS A CA 1
ATOM 615 C C . LYS A 1 72 ? -12.808 13.927 12.060 1.00 77.00 72 LYS A C 1
ATOM 617 O O . LYS A 1 72 ? -13.337 13.340 13.000 1.00 77.00 72 LYS A O 1
ATOM 622 N N . HIS A 1 73 ? -13.433 14.158 10.905 1.00 76.88 73 HIS A N 1
ATOM 623 C CA . HIS A 1 73 ? -14.827 13.792 10.669 1.00 76.88 73 HIS A CA 1
ATOM 624 C C . HIS A 1 73 ? -15.093 12.292 10.879 1.00 76.88 73 HIS A C 1
ATOM 626 O O . HIS A 1 73 ? -16.130 11.925 11.428 1.00 76.88 73 HIS A O 1
ATOM 632 N N . HIS A 1 74 ? -14.165 11.411 10.479 1.00 76.25 74 HIS A N 1
ATOM 633 C CA . HIS A 1 74 ? -14.337 9.969 10.673 1.00 76.25 74 HIS A CA 1
ATOM 634 C C . HIS A 1 74 ? -14.226 9.533 12.136 1.00 76.25 74 HIS A C 1
ATOM 636 O O . HIS A 1 74 ? -14.959 8.638 12.558 1.00 76.25 74 HIS A O 1
ATOM 642 N N . PHE A 1 75 ? -13.369 10.177 12.929 1.00 74.69 75 PHE A N 1
ATOM 643 C CA . PHE A 1 75 ? -13.329 9.935 14.372 1.00 74.69 75 PHE A CA 1
ATOM 644 C C . PHE A 1 75 ? -14.607 10.387 15.070 1.00 74.69 75 PHE A C 1
ATOM 646 O O . PHE A 1 75 ? -15.148 9.644 15.883 1.00 74.69 75 PHE A O 1
ATOM 653 N N . GLU A 1 76 ? -15.106 11.572 14.723 1.00 76.06 76 GLU A N 1
ATOM 654 C CA . GLU A 1 76 ? -16.300 12.152 15.342 1.00 76.06 76 GLU A CA 1
ATOM 655 C C . GLU A 1 76 ? -17.583 11.391 14.977 1.00 76.06 76 GLU A C 1
ATOM 657 O O . GLU A 1 76 ? -18.477 11.262 15.810 1.00 76.06 76 GLU A O 1
ATOM 662 N N . LYS A 1 77 ? -17.683 10.880 13.741 1.00 73.38 77 LYS A N 1
ATOM 663 C CA . LYS A 1 77 ? -18.927 10.306 13.202 1.00 73.38 77 LYS A CA 1
ATOM 664 C C . LYS A 1 77 ? -18.964 8.778 13.142 1.00 73.38 77 LYS A C 1
ATOM 666 O O . LYS A 1 77 ? -20.049 8.206 13.193 1.00 73.38 77 LYS A O 1
ATOM 671 N N . TYR A 1 78 ? -17.816 8.115 13.009 1.00 72.88 78 TYR A N 1
ATOM 672 C CA . TYR A 1 78 ? -17.736 6.666 12.769 1.00 72.88 78 TYR A CA 1
ATOM 673 C C . TYR A 1 78 ? -16.899 5.931 13.821 1.00 72.88 78 TYR A C 1
ATOM 675 O O . TYR A 1 78 ? -16.356 4.864 13.538 1.00 72.88 78 TYR A O 1
ATOM 683 N N . GLU A 1 79 ? -16.775 6.493 15.028 1.00 76.56 79 GLU A N 1
ATOM 684 C CA . GLU A 1 79 ? -16.052 5.880 16.157 1.00 76.56 79 GLU A CA 1
ATOM 685 C C . GLU A 1 79 ? -14.589 5.527 15.817 1.00 76.56 79 GLU A C 1
ATOM 687 O O . GLU A 1 79 ? -14.022 4.571 16.342 1.00 76.56 79 GLU A O 1
ATOM 692 N N . GLY A 1 80 ? -13.968 6.268 14.891 1.00 73.12 80 GLY A N 1
ATOM 693 C CA . GLY A 1 80 ? -12.598 6.001 14.441 1.00 73.12 80 GLY A CA 1
ATOM 694 C C . GLY A 1 80 ? -12.449 4.813 13.485 1.00 73.12 80 GLY A C 1
ATOM 695 O O . GLY A 1 80 ? -11.323 4.418 13.186 1.00 73.12 80 GLY A O 1
ATOM 696 N N . LYS A 1 81 ? -13.549 4.254 12.961 1.00 83.12 81 LYS A N 1
ATOM 697 C CA . LYS A 1 81 ? -13.513 3.242 11.894 1.00 83.12 81 LYS A CA 1
ATOM 698 C C . LYS A 1 81 ? -13.217 3.920 10.560 1.00 83.12 81 LYS A C 1
ATOM 700 O O . LYS A 1 81 ? -14.098 4.500 9.927 1.00 83.12 81 LYS A O 1
ATOM 705 N N . ILE A 1 82 ? -11.959 3.854 10.144 1.00 90.44 82 ILE A N 1
ATOM 706 C CA . ILE A 1 82 ? -11.487 4.477 8.907 1.00 90.44 82 ILE A CA 1
ATOM 707 C C . ILE A 1 82 ? -11.601 3.458 7.774 1.00 90.44 82 ILE A C 1
ATOM 709 O O . ILE A 1 82 ? -10.956 2.419 7.857 1.00 90.44 82 ILE A O 1
ATOM 713 N N . PRO A 1 83 ? -12.398 3.707 6.722 1.00 94.56 83 PRO A N 1
ATOM 714 C CA . PRO A 1 83 ? -12.475 2.809 5.577 1.00 94.56 83 PRO A CA 1
ATOM 715 C C . PRO A 1 83 ? -11.203 2.877 4.723 1.00 94.56 83 PRO A C 1
ATOM 717 O O . PRO A 1 83 ? -10.501 3.888 4.717 1.00 94.56 83 PRO A O 1
ATOM 720 N N . ILE A 1 84 ? -10.915 1.822 3.958 1.00 97.06 84 ILE A N 1
ATOM 721 C CA . ILE A 1 84 ? -9.646 1.693 3.223 1.00 97.0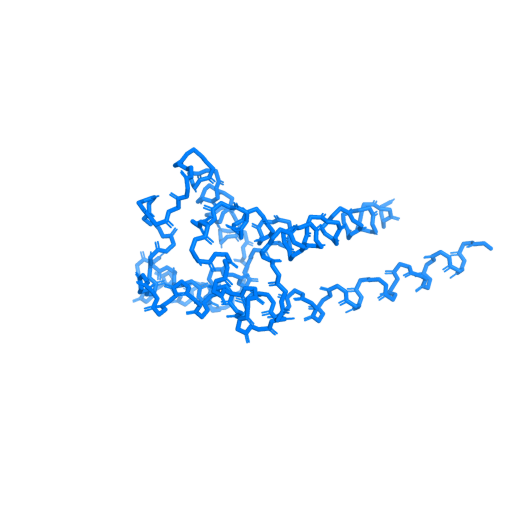6 84 ILE A CA 1
ATOM 722 C C . ILE A 1 84 ? -9.372 2.858 2.261 1.00 97.06 84 ILE A C 1
ATOM 724 O O . ILE A 1 84 ? -8.239 3.323 2.197 1.00 97.06 84 ILE A O 1
ATOM 728 N N . TRP A 1 85 ? -10.387 3.390 1.572 1.00 95.62 85 TRP A N 1
ATOM 729 C CA . TRP A 1 85 ? -10.223 4.540 0.669 1.00 95.62 85 TRP A CA 1
ATOM 730 C C . TRP A 1 85 ? -9.864 5.839 1.395 1.00 95.62 85 TRP A C 1
ATOM 732 O O . TRP A 1 85 ? -9.367 6.757 0.765 1.00 95.62 85 TRP A O 1
ATOM 742 N N . VAL A 1 86 ? -10.095 5.926 2.706 1.00 93.81 86 VAL A N 1
ATOM 743 C CA . VAL A 1 86 ? -9.604 7.029 3.543 1.00 93.81 86 VAL A CA 1
ATOM 744 C C . VAL A 1 86 ? -8.238 6.684 4.131 1.00 93.81 86 VAL A C 1
ATOM 746 O O . VAL A 1 86 ? -7.363 7.541 4.202 1.00 93.81 86 VAL A O 1
ATOM 749 N N . ALA A 1 87 ? -8.033 5.426 4.531 1.00 94.88 87 ALA A N 1
ATOM 750 C CA . ALA A 1 87 ? -6.773 4.967 5.105 1.00 94.88 87 ALA A CA 1
ATOM 751 C C . ALA A 1 87 ? -5.604 5.170 4.133 1.00 94.88 87 ALA A C 1
ATOM 753 O O . ALA A 1 87 ? -4.561 5.674 4.537 1.00 94.88 87 ALA A O 1
ATOM 754 N N . VAL A 1 88 ? -5.777 4.837 2.847 1.00 96.12 88 VAL A N 1
ATOM 755 C CA . VAL A 1 88 ? -4.703 4.976 1.850 1.00 96.12 88 VAL A CA 1
ATOM 756 C C . VAL A 1 88 ? -4.255 6.423 1.629 1.00 96.12 88 VAL A C 1
ATOM 758 O O . VAL A 1 88 ? -3.093 6.625 1.282 1.00 96.12 88 VAL A O 1
ATOM 761 N N . GLU A 1 89 ? -5.112 7.419 1.878 1.00 94.00 89 GLU A N 1
ATOM 762 C CA . GLU A 1 89 ? -4.799 8.845 1.679 1.00 94.00 89 GLU A CA 1
ATOM 763 C C . GLU A 1 89 ? -3.772 9.378 2.678 1.00 94.00 89 GLU A C 1
ATOM 765 O O . GLU A 1 89 ? -2.998 10.276 2.357 1.00 94.00 89 GLU A O 1
ATOM 770 N N . VAL A 1 90 ? -3.719 8.803 3.880 1.00 92.81 90 VAL A N 1
ATOM 771 C CA . VAL A 1 90 ? -2.744 9.198 4.909 1.00 92.81 90 VAL A CA 1
ATOM 772 C C . VAL A 1 90 ? -1.474 8.349 4.886 1.00 92.81 90 VAL A C 1
ATOM 774 O O . VAL A 1 90 ? -0.505 8.671 5.569 1.00 92.81 90 VAL A O 1
ATOM 777 N N . LEU A 1 91 ? -1.448 7.264 4.107 1.00 94.25 91 LEU A N 1
ATOM 778 C CA . LEU A 1 91 ? -0.255 6.435 3.969 1.00 94.25 91 LEU A CA 1
ATOM 779 C C . LEU A 1 91 ? 0.796 7.137 3.113 1.00 94.25 91 LEU A C 1
ATOM 781 O O . LEU A 1 91 ? 0.501 7.662 2.039 1.00 94.25 91 LEU A O 1
ATOM 785 N N . SER A 1 92 ? 2.055 7.034 3.533 1.00 93.38 92 SER A N 1
ATOM 786 C CA . SER A 1 92 ? 3.183 7.311 2.645 1.00 93.38 92 SER A CA 1
ATOM 787 C C . SER A 1 92 ? 3.254 6.280 1.513 1.00 93.38 92 SER A C 1
ATOM 789 O O . SER A 1 92 ? 2.849 5.124 1.675 1.00 93.38 92 SER A O 1
ATOM 791 N N . PHE A 1 93 ? 3.875 6.648 0.392 1.00 94.06 93 PHE A N 1
ATOM 792 C CA . PHE A 1 93 ? 4.116 5.715 -0.712 1.00 94.06 93 PHE A CA 1
ATOM 793 C C . PHE A 1 93 ? 4.867 4.439 -0.286 1.00 94.06 93 PHE A C 1
ATOM 795 O O . PHE A 1 93 ? 4.584 3.346 -0.775 1.00 94.06 93 PHE A O 1
ATOM 802 N N . GLY A 1 94 ? 5.793 4.546 0.674 1.00 95.31 94 GLY A N 1
ATOM 803 C CA . GLY A 1 94 ? 6.496 3.383 1.219 1.00 95.31 94 GLY A CA 1
ATOM 804 C C . GLY A 1 94 ? 5.592 2.459 2.036 1.00 95.31 94 GLY A C 1
ATOM 805 O O . GLY A 1 94 ? 5.699 1.238 1.919 1.00 95.31 94 GLY A O 1
ATOM 806 N N . ALA A 1 95 ? 4.670 3.014 2.826 1.00 96.19 95 ALA A N 1
ATOM 807 C CA . ALA A 1 95 ? 3.666 2.219 3.529 1.00 96.19 95 ALA A CA 1
ATOM 808 C C . ALA A 1 95 ? 2.697 1.544 2.543 1.00 96.19 95 ALA A C 1
ATOM 810 O O . ALA A 1 95 ? 2.397 0.363 2.699 1.00 96.19 95 ALA A O 1
ATOM 811 N N . LEU A 1 96 ? 2.299 2.245 1.476 1.00 97.00 96 LEU A N 1
ATOM 812 C CA . LEU A 1 96 ? 1.468 1.695 0.403 1.00 97.00 96 LEU A CA 1
ATOM 813 C C . LEU A 1 96 ? 2.162 0.532 -0.332 1.00 97.00 96 LEU A C 1
ATOM 815 O O . LEU A 1 96 ? 1.551 -0.509 -0.570 1.00 97.00 96 LEU A O 1
ATOM 819 N N . SER A 1 97 ? 3.459 0.664 -0.630 1.00 97.69 97 SER A N 1
ATOM 820 C CA . SER A 1 97 ? 4.260 -0.413 -1.229 1.00 97.69 97 SER A CA 1
ATOM 821 C C . SER A 1 97 ? 4.352 -1.648 -0.321 1.00 97.69 97 SER A C 1
ATOM 823 O O . SER A 1 97 ? 4.258 -2.780 -0.809 1.00 97.69 97 SER A O 1
ATOM 825 N N . LYS A 1 98 ? 4.505 -1.455 0.997 1.00 98.00 98 LYS A N 1
ATOM 826 C CA . LYS A 1 98 ? 4.511 -2.552 1.979 1.00 98.00 98 LYS A CA 1
ATOM 827 C C . LYS A 1 98 ? 3.145 -3.224 2.091 1.00 98.00 98 LYS A C 1
ATOM 829 O O . LYS A 1 98 ? 3.093 -4.450 2.099 1.00 98.00 98 LYS A O 1
ATOM 834 N N . LEU A 1 99 ? 2.067 -2.435 2.116 1.00 98.19 99 LEU A N 1
ATOM 835 C CA . LEU A 1 99 ? 0.695 -2.938 2.110 1.00 98.19 99 LEU A CA 1
ATOM 836 C C . LEU A 1 99 ? 0.465 -3.849 0.902 1.00 98.19 99 LEU A C 1
ATOM 838 O O . LEU A 1 99 ? 0.083 -4.999 1.086 1.00 98.19 99 LEU A O 1
ATOM 842 N N . PHE A 1 100 ? 0.788 -3.375 -0.309 1.00 98.44 100 PHE A N 1
ATOM 843 C CA . PHE A 1 100 ? 0.674 -4.178 -1.529 1.00 98.44 100 PHE A CA 1
ATOM 844 C C . PHE A 1 100 ? 1.485 -5.475 -1.447 1.00 98.44 100 PHE A C 1
ATOM 846 O O . PHE A 1 100 ? 0.977 -6.536 -1.785 1.00 98.44 100 PHE A O 1
ATOM 853 N N . SER A 1 101 ? 2.730 -5.408 -0.964 1.00 98.31 101 SER A N 1
ATOM 854 C CA . SER A 1 101 ? 3.612 -6.581 -0.879 1.00 98.31 101 SER A CA 1
ATOM 855 C C . SER A 1 101 ? 3.068 -7.673 0.054 1.00 98.31 101 SER A C 1
ATOM 857 O O . SER A 1 101 ? 3.349 -8.850 -0.175 1.00 98.31 101 SER A O 1
ATOM 859 N N . ASN A 1 102 ? 2.296 -7.290 1.080 1.00 98.62 102 ASN A N 1
ATOM 860 C CA . ASN A 1 102 ? 1.708 -8.202 2.065 1.00 98.62 102 ASN A CA 1
ATOM 861 C C . ASN A 1 102 ? 0.295 -8.698 1.702 1.00 98.62 102 ASN A C 1
ATOM 863 O O . ASN A 1 102 ? -0.292 -9.470 2.460 1.00 98.62 102 ASN A O 1
ATOM 867 N N . LEU A 1 103 ? -0.275 -8.254 0.579 1.00 98.62 103 LEU A N 1
ATOM 868 C CA . LEU A 1 103 ? -1.506 -8.843 0.051 1.00 98.62 103 LEU A CA 1
ATOM 869 C C . LEU A 1 103 ? -1.265 -10.302 -0.360 1.00 98.62 103 LEU A C 1
ATOM 871 O O . LEU A 1 103 ? -0.146 -10.673 -0.737 1.00 98.62 103 LEU A O 1
ATOM 875 N N . LYS A 1 104 ? -2.331 -11.110 -0.348 1.00 98.56 104 LYS A N 1
ATOM 876 C CA . LYS A 1 104 ? -2.280 -12.478 -0.877 1.00 98.56 104 LYS A CA 1
ATOM 877 C C . LYS A 1 104 ? -1.879 -12.458 -2.348 1.00 98.56 104 LYS A C 1
ATOM 879 O O . LYS A 1 104 ? -2.156 -11.508 -3.082 1.00 98.56 104 LYS A O 1
ATOM 884 N N . ASN A 1 105 ? -1.238 -13.528 -2.809 1.00 98.31 105 ASN A N 1
ATOM 885 C CA . ASN A 1 105 ? -0.781 -13.601 -4.200 1.00 98.31 105 ASN A CA 1
ATOM 886 C C . ASN A 1 105 ? -1.927 -13.463 -5.217 1.00 98.31 105 ASN A C 1
ATOM 888 O O . ASN A 1 105 ? -1.722 -12.863 -6.270 1.00 98.31 105 ASN A O 1
ATOM 892 N N . GLU A 1 106 ? -3.115 -13.978 -4.901 1.00 98.25 106 GLU A N 1
ATOM 893 C CA . GLU A 1 106 ? -4.324 -13.830 -5.725 1.00 98.25 106 GLU A CA 1
ATOM 894 C C . GLU A 1 106 ? -4.701 -12.350 -5.889 1.00 98.25 106 GLU A C 1
ATOM 896 O O . GLU A 1 106 ? -4.761 -11.857 -7.014 1.00 98.25 106 GLU A O 1
ATOM 901 N N . ASP A 1 107 ? -4.780 -11.604 -4.783 1.00 98.56 107 ASP A N 1
ATOM 902 C CA . ASP A 1 107 ? -5.072 -10.165 -4.787 1.00 98.56 107 ASP A CA 1
ATOM 903 C C . ASP A 1 107 ? -4.037 -9.358 -5.578 1.00 98.56 107 ASP A C 1
ATOM 905 O O . ASP A 1 107 ? -4.378 -8.501 -6.398 1.00 98.56 107 ASP A O 1
ATOM 909 N N . LYS A 1 108 ? -2.744 -9.639 -5.362 1.00 98.56 108 LYS A N 1
ATOM 910 C CA . LYS A 1 108 ? -1.665 -8.955 -6.089 1.00 98.56 108 LYS A CA 1
ATOM 911 C C . LYS A 1 108 ? -1.777 -9.195 -7.592 1.00 98.56 108 LYS A C 1
ATOM 913 O O . LYS A 1 108 ? -1.560 -8.269 -8.377 1.00 98.56 108 LYS A O 1
ATOM 918 N N . ASN A 1 109 ? -2.097 -10.426 -7.994 1.00 98.44 109 ASN A N 1
ATOM 919 C CA . ASN A 1 109 ? -2.264 -10.790 -9.398 1.00 98.44 109 ASN A CA 1
ATOM 920 C C . ASN A 1 109 ? -3.483 -10.113 -10.022 1.00 98.44 109 ASN A C 1
ATOM 922 O O . ASN A 1 109 ? -3.368 -9.615 -11.143 1.00 98.44 109 ASN A O 1
ATOM 926 N N . ASP A 1 110 ? -4.602 -10.029 -9.307 1.00 98.38 110 ASP A N 1
ATOM 927 C CA . ASP A 1 110 ? -5.803 -9.354 -9.796 1.00 98.38 110 ASP A CA 1
ATOM 928 C C . ASP A 1 110 ? -5.564 -7.860 -10.005 1.00 98.38 110 ASP A C 1
ATOM 930 O O . ASP A 1 110 ? -5.828 -7.334 -11.092 1.00 98.38 110 ASP A O 1
ATOM 934 N N . ILE A 1 111 ? -4.968 -7.178 -9.023 1.00 98.31 111 ILE A N 1
ATOM 935 C CA . ILE A 1 111 ? -4.612 -5.760 -9.152 1.00 98.31 111 ILE A CA 1
ATOM 936 C C . ILE A 1 111 ? -3.662 -5.554 -10.339 1.00 98.31 111 ILE A C 1
ATOM 938 O O . ILE A 1 111 ? -3.880 -4.656 -11.160 1.00 98.31 111 ILE A O 1
ATOM 942 N N . ALA A 1 112 ? -2.614 -6.375 -10.449 1.00 98.12 112 ALA A N 1
ATOM 943 C CA . ALA A 1 112 ? -1.596 -6.212 -11.480 1.00 98.12 112 ALA A CA 1
ATOM 944 C C . ALA A 1 112 ? -2.126 -6.486 -12.890 1.00 98.12 112 ALA A C 1
ATOM 946 O O . ALA A 1 112 ? -1.874 -5.710 -13.818 1.00 98.12 112 ALA A O 1
ATOM 947 N N . LYS A 1 113 ? -2.916 -7.546 -13.055 1.00 97.81 113 LYS A N 1
ATOM 948 C CA . LYS A 1 113 ? -3.483 -7.932 -14.345 1.00 97.81 113 LYS A CA 1
ATOM 949 C C . LYS A 1 113 ? -4.533 -6.933 -14.822 1.00 97.81 113 LYS A C 1
ATOM 951 O O . LYS A 1 113 ? -4.469 -6.513 -15.977 1.00 97.81 113 LYS A O 1
ATOM 956 N N . ASN A 1 114 ? -5.461 -6.537 -13.951 1.00 97.44 114 ASN A N 1
ATOM 957 C CA . ASN A 1 114 ? -6.616 -5.731 -14.349 1.00 97.44 114 ASN A CA 1
ATOM 958 C C . ASN A 1 114 ? -6.257 -4.266 -14.619 1.00 97.44 114 ASN A C 1
ATOM 960 O O . ASN A 1 114 ? -6.823 -3.663 -15.527 1.00 97.44 114 ASN A O 1
ATOM 964 N N . ASN A 1 115 ? -5.282 -3.711 -13.892 1.00 97.19 115 ASN A N 1
ATOM 965 C CA . ASN A 1 11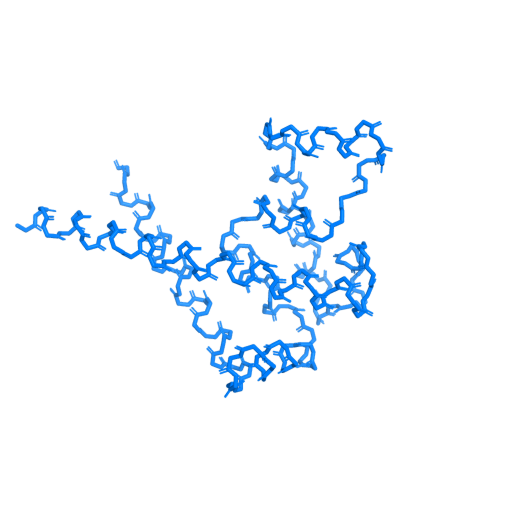5 ? -4.935 -2.290 -14.008 1.00 97.19 115 ASN A CA 1
ATOM 966 C C . ASN A 1 115 ? -3.684 -2.035 -14.863 1.00 97.19 115 ASN A C 1
ATOM 968 O O . ASN A 1 115 ? -3.571 -0.981 -15.483 1.00 97.19 115 ASN A O 1
ATOM 972 N N . TYR A 1 116 ? -2.751 -2.993 -14.924 1.00 95.75 116 TYR A N 1
ATOM 973 C CA . TYR A 1 116 ? -1.431 -2.778 -15.533 1.00 95.75 116 TYR A CA 1
ATOM 974 C C . TYR A 1 116 ? -1.056 -3.817 -16.593 1.00 95.75 116 TYR A C 1
ATOM 976 O O . TYR A 1 116 ? -0.087 -3.615 -17.320 1.00 95.75 116 TYR A O 1
ATOM 984 N N . ARG A 1 117 ? -1.818 -4.915 -16.714 1.00 97.31 117 ARG A N 1
ATOM 985 C CA . ARG A 1 117 ? -1.566 -6.020 -17.659 1.00 97.31 117 ARG A CA 1
ATOM 986 C C . ARG A 1 117 ? -0.167 -6.631 -17.517 1.00 97.31 117 ARG A C 1
ATOM 988 O O . ARG A 1 117 ? 0.435 -7.050 -18.504 1.00 97.31 117 ARG A O 1
ATOM 995 N N . VAL A 1 118 ? 0.336 -6.706 -16.285 1.00 96.88 118 VAL A N 1
ATOM 996 C CA . VAL A 1 118 ? 1.634 -7.316 -15.963 1.00 96.88 118 VAL A CA 1
ATOM 997 C C . VAL A 1 118 ? 1.508 -8.340 -14.835 1.00 96.88 118 VAL A C 1
ATOM 999 O O . VAL A 1 118 ? 0.590 -8.246 -14.021 1.00 96.88 118 VAL A O 1
ATOM 1002 N N . PRO A 1 119 ? 2.439 -9.302 -14.744 1.00 97.88 119 PRO A N 1
ATOM 1003 C CA . PRO A 1 119 ? 2.593 -10.131 -13.554 1.00 97.88 119 PRO A CA 1
ATOM 1004 C C . PRO A 1 119 ? 2.826 -9.309 -12.278 1.00 97.88 119 PRO A C 1
ATOM 1006 O O . PRO A 1 119 ? 3.585 -8.335 -12.290 1.00 97.88 119 PRO A O 1
ATOM 1009 N N . ALA A 1 120 ? 2.244 -9.753 -11.158 1.00 97.69 120 ALA A N 1
ATOM 1010 C CA . ALA A 1 120 ? 2.344 -9.075 -9.862 1.00 97.69 120 ALA A CA 1
ATOM 1011 C C . ALA A 1 120 ? 3.785 -8.812 -9.407 1.00 97.69 120 ALA A C 1
ATOM 1013 O O . ALA A 1 120 ? 4.060 -7.772 -8.814 1.00 97.69 120 ALA A O 1
ATOM 1014 N N . ILE A 1 121 ? 4.716 -9.715 -9.729 1.00 97.25 121 ILE A N 1
ATOM 1015 C CA . ILE A 1 121 ? 6.130 -9.581 -9.357 1.00 97.25 121 ILE A CA 1
ATOM 1016 C C . ILE A 1 121 ? 6.775 -8.312 -9.931 1.00 97.25 121 ILE A C 1
ATOM 1018 O O . ILE A 1 121 ? 7.580 -7.673 -9.252 1.00 97.25 121 ILE A O 1
ATOM 1022 N N . TYR A 1 122 ? 6.401 -7.904 -11.149 1.00 97.56 122 TYR A N 1
ATOM 1023 C CA . TYR A 1 122 ? 6.919 -6.673 -11.744 1.00 97.56 122 TYR A CA 1
ATOM 1024 C C . TYR A 1 122 ? 6.332 -5.453 -11.053 1.00 97.56 122 TYR A C 1
ATOM 1026 O O . TYR A 1 122 ? 7.074 -4.547 -10.691 1.00 97.56 122 TYR A O 1
ATOM 1034 N N . LEU A 1 123 ? 5.022 -5.465 -10.798 1.00 97.12 123 LEU A N 1
ATOM 1035 C CA . L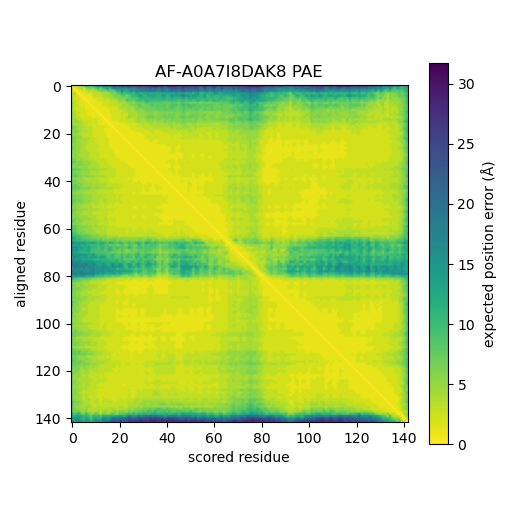EU A 1 123 ? 4.353 -4.371 -10.106 1.00 97.12 123 LEU A CA 1
ATOM 1036 C C . LEU A 1 123 ? 4.915 -4.163 -8.694 1.00 97.12 123 LEU A C 1
ATOM 1038 O O . LEU A 1 123 ? 5.224 -3.038 -8.304 1.00 97.12 123 LEU A O 1
ATOM 1042 N N . GLU A 1 124 ? 5.120 -5.256 -7.955 1.00 97.56 124 GLU A N 1
ATOM 1043 C CA . GLU A 1 124 ? 5.729 -5.239 -6.626 1.00 97.56 124 GLU A CA 1
ATOM 1044 C C . GLU A 1 124 ? 7.161 -4.680 -6.673 1.00 97.56 124 GLU A C 1
ATOM 1046 O O . GL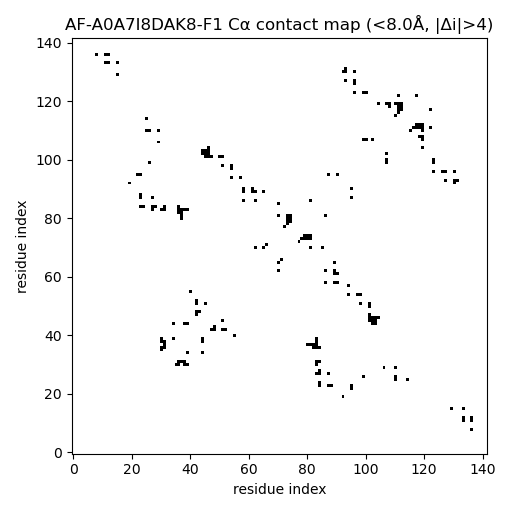U A 1 124 ? 7.539 -3.845 -5.848 1.00 97.56 124 GLU A O 1
ATOM 1051 N N . SER A 1 125 ? 7.955 -5.095 -7.666 1.00 97.62 125 SER A N 1
ATOM 1052 C CA . SER A 1 125 ? 9.316 -4.593 -7.881 1.00 97.62 125 SER A CA 1
ATOM 1053 C C . SER A 1 125 ? 9.340 -3.094 -8.204 1.00 97.62 125 SER A C 1
ATOM 1055 O O . SER A 1 125 ? 10.134 -2.352 -7.620 1.00 97.62 125 SER A O 1
ATOM 1057 N N . TRP A 1 126 ? 8.444 -2.623 -9.075 1.00 95.38 126 TRP A N 1
ATOM 1058 C CA . TRP A 1 126 ? 8.338 -1.210 -9.445 1.00 95.38 126 TRP A CA 1
ATOM 1059 C C . TRP A 1 126 ? 7.955 -0.339 -8.253 1.00 95.38 126 TRP A C 1
ATOM 1061 O O . TRP A 1 126 ? 8.602 0.678 -8.016 1.00 95.38 126 TRP A O 1
ATOM 1071 N N . LEU A 1 127 ? 6.970 -0.764 -7.459 1.00 95.38 127 LEU A N 1
ATOM 1072 C CA . LEU A 1 127 ? 6.561 -0.066 -6.239 1.00 95.38 127 LEU A CA 1
ATOM 1073 C C . LEU A 1 127 ? 7.716 0.078 -5.242 1.00 95.38 127 LEU A C 1
ATOM 1075 O O . LEU A 1 127 ? 7.961 1.173 -4.732 1.00 95.38 127 LEU A O 1
ATOM 1079 N N . LYS A 1 128 ? 8.469 -1.005 -5.011 1.00 95.75 128 LYS A N 1
ATOM 1080 C CA . LYS A 1 128 ? 9.648 -0.983 -4.133 1.00 95.75 128 LYS A CA 1
ATOM 1081 C C . LYS A 1 128 ? 10.723 -0.032 -4.659 1.00 95.75 128 LYS A C 1
ATOM 1083 O O . LYS A 1 128 ? 11.254 0.772 -3.894 1.00 95.75 128 LYS A O 1
ATOM 1088 N N . CYS A 1 129 ? 11.013 -0.087 -5.960 1.00 94.56 129 CYS A N 1
ATOM 1089 C CA . CYS A 1 129 ? 12.000 0.779 -6.604 1.00 94.56 129 CYS A CA 1
ATOM 1090 C C . CYS A 1 129 ? 11.610 2.261 -6.496 1.00 94.56 129 CYS A C 1
ATOM 1092 O O . CYS A 1 129 ? 12.399 3.079 -6.025 1.00 94.56 129 CYS A O 1
ATOM 1094 N N . LEU A 1 130 ? 10.369 2.602 -6.846 1.00 93.12 130 LEU A N 1
ATOM 1095 C CA . LEU A 1 130 ? 9.865 3.972 -6.774 1.00 93.12 130 LEU A CA 1
ATOM 1096 C C . LEU A 1 130 ? 9.838 4.492 -5.334 1.00 93.12 130 LEU A C 1
ATOM 1098 O O . LEU A 1 130 ? 10.193 5.645 -5.097 1.00 93.12 130 LEU A O 1
ATOM 1102 N N . SER A 1 131 ? 9.496 3.645 -4.357 1.00 93.06 131 SER A N 1
ATOM 1103 C CA . SER A 1 131 ? 9.548 4.029 -2.945 1.00 93.06 131 SER A CA 1
ATOM 1104 C C . SER A 1 131 ? 10.969 4.327 -2.494 1.00 93.06 131 SER A C 1
ATOM 1106 O O . SER A 1 131 ? 11.176 5.281 -1.746 1.00 93.06 131 SER A O 1
ATOM 1108 N N . TYR A 1 132 ? 11.941 3.533 -2.935 1.00 91.50 132 TYR A N 1
ATOM 1109 C CA . TYR A 1 132 ? 13.342 3.759 -2.614 1.00 91.50 132 TYR A CA 1
ATOM 1110 C C . TYR A 1 132 ? 13.858 5.066 -3.227 1.00 91.50 132 TYR A C 1
ATOM 1112 O O . TYR A 1 132 ? 14.403 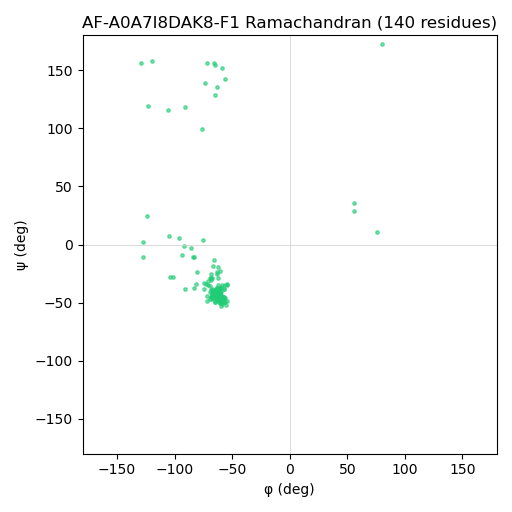5.910 -2.514 1.00 91.50 132 TYR A O 1
ATOM 1120 N N . VAL A 1 133 ? 13.617 5.273 -4.525 1.00 89.62 133 VAL A N 1
ATOM 1121 C CA . VAL A 1 133 ? 14.024 6.488 -5.243 1.00 89.62 133 VAL A CA 1
ATOM 1122 C C . VAL A 1 133 ? 13.392 7.733 -4.617 1.00 89.62 133 VAL A C 1
ATOM 1124 O O . VAL A 1 133 ? 14.096 8.699 -4.326 1.00 89.62 133 VAL A O 1
ATOM 1127 N N . ARG A 1 134 ? 12.087 7.702 -4.326 1.00 87.69 134 ARG A N 1
ATOM 1128 C CA . ARG A 1 134 ? 11.390 8.821 -3.680 1.00 87.69 134 ARG A CA 1
ATOM 1129 C C . ARG A 1 134 ? 11.966 9.147 -2.306 1.00 87.69 134 ARG A C 1
ATOM 1131 O O . ARG A 1 134 ? 12.146 10.322 -1.998 1.00 87.69 134 ARG A O 1
ATOM 1138 N N . ASN A 1 135 ? 12.279 8.133 -1.497 1.00 87.38 135 ASN A N 1
ATOM 1139 C CA . ASN A 1 135 ? 12.891 8.348 -0.186 1.00 87.38 135 ASN A CA 1
ATOM 1140 C C . ASN A 1 135 ? 14.246 9.055 -0.320 1.00 87.38 135 ASN A C 1
ATOM 1142 O O . ASN A 1 135 ? 14.489 10.020 0.399 1.00 87.38 135 ASN A O 1
ATOM 1146 N N . ILE A 1 136 ? 15.094 8.653 -1.274 1.00 86.56 136 ILE A N 1
ATOM 1147 C CA . ILE A 1 136 ? 16.358 9.357 -1.553 1.00 86.56 136 ILE A CA 1
ATOM 1148 C C . ILE A 1 136 ? 16.091 10.825 -1.906 1.00 86.56 136 ILE A C 1
ATOM 1150 O O . ILE A 1 136 ? 16.696 11.724 -1.319 1.00 86.56 136 ILE A O 1
ATOM 1154 N N . CYS A 1 137 ? 15.159 11.087 -2.827 1.00 83.38 137 CYS A N 1
ATOM 1155 C CA . CYS A 1 137 ? 14.826 12.449 -3.243 1.00 83.38 137 CYS A CA 1
ATOM 1156 C C . CYS A 1 137 ? 14.268 13.306 -2.095 1.00 83.38 137 CYS A C 1
ATOM 1158 O O . CYS A 1 137 ? 14.544 14.506 -2.049 1.00 83.38 137 CYS A O 1
ATOM 1160 N N . ALA A 1 138 ? 13.508 12.709 -1.172 1.00 80.62 138 ALA A N 1
ATOM 1161 C CA . ALA A 1 138 ? 12.950 13.385 -0.005 1.00 80.62 138 ALA A CA 1
ATOM 1162 C C . ALA A 1 138 ? 14.006 13.670 1.077 1.00 80.62 138 ALA A C 1
ATOM 1164 O O . ALA A 1 138 ? 13.977 14.739 1.679 1.00 80.62 138 ALA A O 1
ATOM 1165 N N . HIS A 1 139 ? 14.953 12.755 1.308 1.00 76.12 139 HIS A N 1
ATOM 1166 C CA . HIS A 1 139 ? 15.999 12.928 2.322 1.00 76.12 139 HIS A CA 1
ATOM 1167 C C . HIS A 1 139 ? 17.066 13.952 1.923 1.00 76.12 139 HIS A C 1
ATOM 1169 O O . HIS A 1 139 ? 17.542 14.685 2.781 1.00 76.12 139 HIS A O 1
ATOM 1175 N N . LEU A 1 140 ? 17.393 14.063 0.632 1.00 64.56 140 LEU A N 1
ATOM 1176 C CA . LEU A 1 140 ? 18.352 15.052 0.113 1.00 64.56 140 LEU A CA 1
ATOM 1177 C C . LEU A 1 140 ? 17.791 16.490 0.042 1.00 64.56 140 LEU A C 1
ATOM 1179 O O . LEU A 1 140 ? 18.436 17.375 -0.523 1.00 64.56 140 LEU A O 1
ATOM 1183 N N . LYS A 1 141 ? 16.558 16.725 0.514 1.00 54.06 141 LYS A N 1
ATOM 1184 C CA . LYS A 1 141 ? 15.989 18.075 0.684 1.00 54.06 141 LYS A CA 1
ATOM 1185 C C . LYS A 1 141 ? 16.401 18.745 2.008 1.00 54.06 141 LYS A C 1
ATOM 1187 O O . LYS A 1 141 ? 16.137 19.936 2.145 1.00 54.06 141 LYS A O 1
ATOM 1192 N N . ASN A 1 142 ? 17.013 18.002 2.937 1.00 42.38 142 ASN A N 1
ATOM 1193 C CA . ASN A 1 142 ?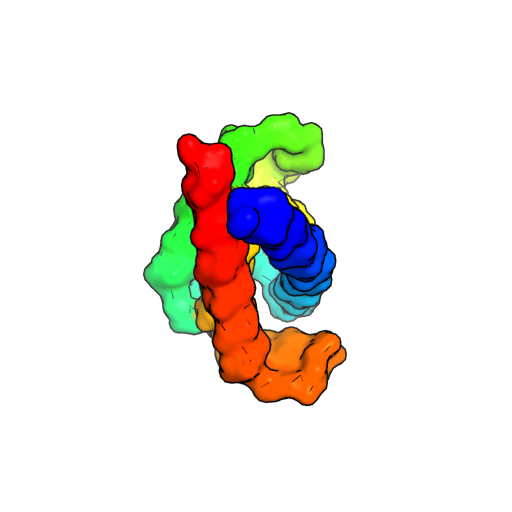 17.633 18.525 4.164 1.00 42.38 142 ASN A CA 1
ATOM 1194 C C . ASN A 1 142 ? 19.122 18.803 3.948 1.00 42.38 142 ASN A C 1
ATOM 1196 O O . ASN A 1 142 ? 19.643 19.691 4.655 1.00 42.38 142 ASN A O 1
#

Foldseek 3Di:
DVVVLLVVLVVLLVVVVVVLVVLLVLLLVLCCVPQNQQRLQDQVQWQDSVLSVVLVVVLVVLLVVDPDPVSVCCCVPVVNRGGSSRSSVSDDLVSSLSSLVGGDLVSLQCSCCVPPNDRSVVVSVVSVVSSVSNVVSVVVVD

pLDDT: mean 91.18, std 9.67, range [42.38, 98.62]

Nearest PDB structures (foldseek):
  5y6p-assembly1_ld  TM=2.524E-01  e=8.955E+00  Griffithsia pacifica

Solvent-accessible surface area (backbone atoms only — not comparable to full-atom values): 7812 Å² total; per-residue (Å²): 112,70,69,58,53,54,53,50,43,50,53,51,52,56,55,49,48,59,52,45,56,52,50,40,50,52,52,24,51,51,41,36,73,75,52,35,50,56,30,87,78,42,50,89,67,36,66,44,53,69,63,43,52,53,48,50,55,52,49,56,51,39,57,71,69,52,83,51,67,73,59,56,49,32,42,77,73,47,81,57,60,64,36,39,74,59,49,47,72,59,48,51,65,57,54,49,37,53,52,56,66,37,37,32,71,66,58,38,35,50,54,21,41,76,77,68,71,40,63,30,70,57,53,52,50,51,40,51,49,52,33,52,54,48,50,54,54,58,59,76,73,113